Protein AF-A0A845WD23-F1 (afdb_monomer_lite)

Structure (mmCIF, N/CA/C/O backbone):
data_AF-A0A845WD23-F1
#
_entry.id   AF-A0A845WD23-F1
#
loop_
_atom_site.group_PDB
_atom_site.id
_atom_site.type_symbol
_atom_site.label_atom_id
_atom_site.label_alt_id
_atom_site.label_comp_id
_atom_site.label_asym_id
_atom_site.label_entity_id
_atom_site.label_seq_id
_atom_site.pdbx_PDB_ins_code
_atom_site.Cartn_x
_atom_site.Cartn_y
_atom_site.Cartn_z
_atom_site.occupancy
_atom_site.B_iso_or_equiv
_atom_site.auth_seq_id
_atom_site.auth_comp_id
_atom_site.auth_asym_id
_atom_site.auth_atom_id
_atom_site.pdbx_PDB_model_num
ATOM 1 N N . MET A 1 1 ? -7.627 3.235 26.162 1.00 56.38 1 MET A N 1
ATOM 2 C CA . MET A 1 1 ? -7.418 1.767 26.141 1.00 56.38 1 MET A CA 1
ATOM 3 C C . MET A 1 1 ? -6.688 1.437 24.836 1.00 56.38 1 MET A C 1
ATOM 5 O O . MET A 1 1 ? -6.679 2.291 23.960 1.00 56.38 1 MET A O 1
ATOM 9 N N . THR A 1 2 ? -5.978 0.312 24.700 1.00 57.47 2 THR A N 1
ATOM 10 C CA . THR A 1 2 ? -5.401 -0.090 23.397 1.00 57.47 2 THR A CA 1
ATOM 11 C C . THR A 1 2 ? -6.454 -0.874 22.626 1.00 57.47 2 THR A C 1
ATOM 13 O O . THR A 1 2 ? -7.053 -1.794 23.181 1.00 57.47 2 THR A O 1
ATOM 16 N N . ALA A 1 3 ? -6.721 -0.481 21.382 1.00 68.75 3 ALA A N 1
ATOM 17 C CA . ALA A 1 3 ? -7.631 -1.198 20.499 1.00 68.75 3 ALA A CA 1
ATOM 18 C C . ALA A 1 3 ? -6.806 -1.909 19.424 1.00 68.75 3 ALA A C 1
ATOM 20 O O . ALA A 1 3 ? -5.911 -1.304 18.827 1.00 68.75 3 ALA A O 1
ATOM 21 N N . THR A 1 4 ? -7.110 -3.179 19.163 1.00 73.62 4 THR A N 1
ATOM 22 C CA . THR A 1 4 ? -6.526 -3.885 18.024 1.00 73.62 4 THR A CA 1
ATOM 23 C C . THR A 1 4 ? -7.271 -3.496 16.754 1.00 73.62 4 THR A C 1
ATOM 25 O O . THR A 1 4 ? -8.502 -3.382 16.726 1.00 73.62 4 THR A O 1
ATOM 28 N N . LYS A 1 5 ? -6.521 -3.249 15.682 1.00 72.19 5 LYS A N 1
ATOM 29 C CA . LYS A 1 5 ? -7.072 -2.965 14.358 1.00 72.19 5 LYS A CA 1
ATOM 30 C C . LYS A 1 5 ? -6.532 -3.982 13.370 1.00 72.19 5 LYS A C 1
ATOM 32 O O . LYS A 1 5 ? -5.322 -4.150 13.255 1.00 72.19 5 LYS A O 1
ATOM 37 N N . LEU A 1 6 ? -7.442 -4.620 12.645 1.00 76.69 6 LEU A N 1
ATOM 38 C CA . LEU A 1 6 ? -7.110 -5.491 11.529 1.00 76.69 6 LEU A CA 1
ATOM 39 C C . LEU A 1 6 ? -7.080 -4.659 10.243 1.00 76.69 6 LEU A C 1
ATOM 41 O O . LEU A 1 6 ? -8.048 -3.959 9.933 1.00 76.69 6 LEU A O 1
ATOM 45 N N . ILE A 1 7 ? -5.963 -4.708 9.526 1.00 78.88 7 ILE A N 1
ATOM 46 C CA . ILE A 1 7 ? -5.727 -3.979 8.279 1.00 78.88 7 ILE A CA 1
ATOM 47 C C . ILE A 1 7 ? -5.471 -5.004 7.177 1.00 78.88 7 ILE A C 1
ATOM 49 O O . ILE A 1 7 ? -4.576 -5.832 7.311 1.00 78.88 7 ILE A O 1
ATOM 53 N N . GLU A 1 8 ? -6.237 -4.932 6.093 1.00 77.12 8 GLU A N 1
ATOM 54 C CA . GLU A 1 8 ? -5.986 -5.702 4.874 1.00 77.12 8 GLU A CA 1
ATOM 55 C C . GLU A 1 8 ? -5.122 -4.883 3.917 1.00 77.12 8 GLU A C 1
ATOM 57 O O . GLU A 1 8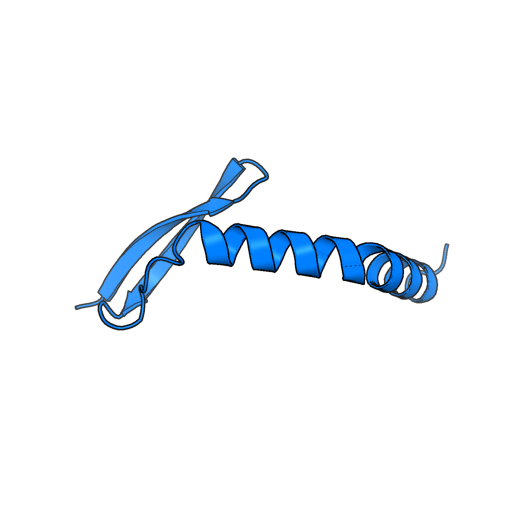 ? -5.424 -3.722 3.631 1.00 77.12 8 GLU A O 1
ATOM 62 N N . LEU A 1 9 ? -4.018 -5.478 3.473 1.00 77.75 9 LEU A N 1
ATOM 63 C CA . LEU A 1 9 ? -3.130 -4.923 2.461 1.00 77.75 9 LEU A CA 1
ATOM 64 C C . LEU A 1 9 ? -3.595 -5.321 1.057 1.00 77.75 9 LEU A C 1
ATOM 66 O O . LEU A 1 9 ? -4.321 -6.294 0.875 1.00 77.75 9 LEU A O 1
ATOM 70 N N . ASP A 1 10 ? -3.108 -4.599 0.047 1.00 72.62 10 ASP A N 1
ATOM 71 C CA . ASP A 1 10 ? -3.484 -4.806 -1.360 1.00 72.62 10 ASP A CA 1
ATOM 72 C C . ASP A 1 10 ? -3.138 -6.209 -1.906 1.00 72.62 10 ASP A C 1
ATOM 74 O O . ASP A 1 10 ? -3.683 -6.628 -2.927 1.00 72.62 10 ASP A O 1
ATOM 78 N N . ASP A 1 11 ? -2.235 -6.946 -1.253 1.00 76.75 11 ASP A N 1
ATOM 79 C CA . ASP A 1 11 ? -1.867 -8.326 -1.596 1.00 76.75 11 ASP A CA 1
ATOM 80 C C . ASP A 1 11 ? -2.699 -9.390 -0.849 1.00 76.75 11 ASP A C 1
ATOM 82 O O . ASP A 1 11 ? -2.425 -10.587 -0.964 1.00 76.75 11 ASP A O 1
ATOM 86 N N . GLY A 1 12 ? -3.719 -8.962 -0.099 1.00 75.56 12 GLY A N 1
ATOM 87 C CA . GLY A 1 12 ? -4.575 -9.818 0.723 1.00 75.56 12 GLY A CA 1
ATOM 88 C C . GLY A 1 12 ? -3.969 -10.185 2.080 1.00 75.56 12 GLY A C 1
ATOM 89 O O . GLY A 1 12 ? -4.558 -10.973 2.823 1.00 75.56 12 GLY A O 1
ATOM 90 N N . THR A 1 13 ? -2.802 -9.637 2.433 1.00 83.25 13 THR A N 1
ATOM 91 C CA . THR A 1 13 ? -2.208 -9.834 3.759 1.00 83.25 13 THR A CA 1
ATOM 92 C C . THR A 1 13 ? -3.011 -9.085 4.817 1.00 83.25 13 THR A C 1
ATOM 94 O O . THR A 1 13 ? -3.251 -7.886 4.697 1.00 83.25 13 THR A O 1
ATOM 97 N N . LEU A 1 14 ? -3.372 -9.775 5.898 1.00 79.00 14 LEU A N 1
ATOM 98 C CA . LEU A 1 14 ? -4.027 -9.182 7.061 1.00 79.00 14 LEU A CA 1
ATOM 99 C C . LEU A 1 14 ? -2.999 -8.923 8.168 1.00 79.00 14 LEU A C 1
ATOM 101 O O . LEU A 1 14 ? -2.306 -9.845 8.598 1.00 79.00 14 LEU A O 1
ATOM 105 N N . ILE A 1 15 ? -2.915 -7.681 8.642 1.00 80.12 15 ILE A N 1
ATOM 106 C CA . ILE A 1 15 ? -2.042 -7.275 9.748 1.00 80.12 15 ILE A CA 1
ATOM 107 C C . ILE A 1 15 ? -2.898 -6.796 10.916 1.00 80.12 15 ILE A C 1
ATOM 109 O O . ILE A 1 15 ? -3.708 -5.881 10.771 1.00 80.12 15 ILE A O 1
ATOM 113 N N . GLU A 1 16 ? -2.689 -7.396 12.085 1.00 81.44 16 GLU A N 1
ATOM 114 C CA . GLU A 1 16 ? -3.254 -6.924 13.345 1.00 81.44 16 GLU A CA 1
ATOM 115 C C . GLU A 1 16 ? -2.247 -6.007 14.045 1.00 81.44 16 GLU A C 1
ATOM 117 O O . GLU A 1 16 ? -1.089 -6.375 14.253 1.00 81.44 16 GLU A O 1
ATOM 122 N N . VAL A 1 17 ? -2.678 -4.791 14.372 1.00 80.69 17 VAL A N 1
ATOM 123 C CA . VAL A 1 17 ? -1.855 -3.792 15.058 1.00 80.69 17 VAL A CA 1
ATOM 124 C C . VAL A 1 17 ? -2.552 -3.30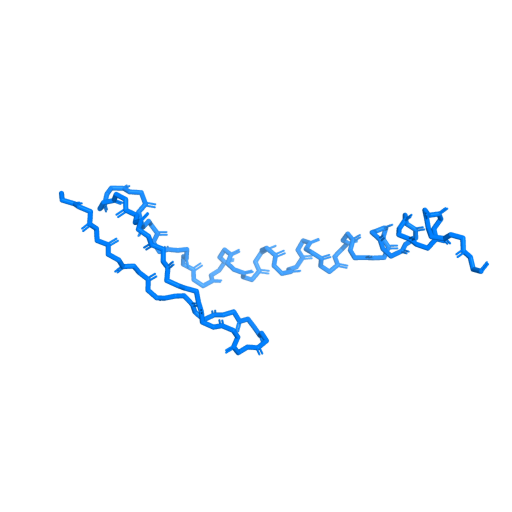4 16.319 1.00 80.69 17 VAL A C 1
ATOM 126 O O . VAL A 1 17 ? -3.725 -2.931 16.288 1.00 80.69 17 VAL A O 1
ATOM 129 N N . ASP A 1 18 ? -1.810 -3.269 17.423 1.00 77.00 18 ASP A N 1
ATOM 130 C CA . ASP A 1 18 ? -2.216 -2.570 18.638 1.00 77.00 18 ASP A CA 1
ATOM 131 C C . ASP A 1 18 ? -1.998 -1.072 18.440 1.00 77.00 18 ASP A C 1
ATOM 133 O O . ASP A 1 18 ? -0.859 -0.607 18.329 1.00 77.00 18 ASP A O 1
ATOM 137 N N . VAL A 1 19 ? -3.088 -0.307 18.381 1.00 73.25 19 VAL A N 1
ATOM 138 C CA . VAL A 1 19 ? -3.022 1.143 18.179 1.00 73.25 19 VAL A CA 1
ATOM 139 C C . VAL A 1 19 ? -3.711 1.853 19.345 1.00 73.25 19 VAL A C 1
ATOM 141 O O . VAL A 1 19 ? -4.806 1.455 19.758 1.00 73.25 19 VAL A O 1
ATOM 144 N N . PRO A 1 20 ? -3.109 2.921 19.895 1.00 71.44 20 PRO A N 1
ATOM 145 C CA . PRO A 1 20 ? -3.814 3.828 20.791 1.00 71.44 20 PRO A CA 1
ATOM 146 C C . PRO A 1 20 ? -5.074 4.388 20.108 1.00 71.44 20 PRO A C 1
ATOM 148 O O . PRO A 1 20 ? -5.034 4.750 18.928 1.00 71.44 20 PRO A O 1
ATOM 151 N N . GLU A 1 21 ? -6.196 4.451 20.833 1.00 66.12 21 GLU A N 1
ATOM 152 C CA . GLU A 1 21 ? -7.510 4.891 20.316 1.00 66.12 21 GLU A CA 1
ATOM 153 C C . GLU A 1 21 ? -7.467 6.265 19.616 1.00 66.12 21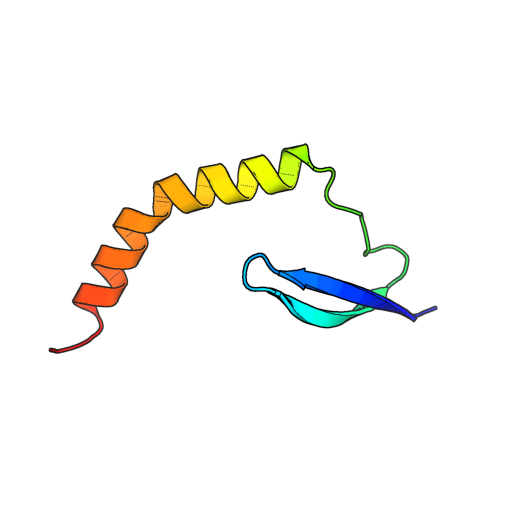 GLU A C 1
ATOM 155 O O . GLU A 1 21 ? -8.227 6.524 18.685 1.00 66.12 21 GLU A O 1
ATOM 160 N N . ASP A 1 22 ? -6.545 7.126 20.031 1.00 65.81 22 ASP A N 1
ATOM 161 C CA . ASP A 1 22 ? -6.299 8.483 19.545 1.00 65.81 22 ASP A CA 1
ATOM 162 C C . ASP A 1 22 ? -5.380 8.562 18.310 1.00 65.81 22 ASP A C 1
ATOM 164 O O . ASP A 1 22 ? -5.338 9.597 17.644 1.00 65.81 22 ASP A O 1
ATOM 168 N N . GLN A 1 23 ? -4.680 7.478 17.957 1.00 61.84 23 GLN A N 1
ATOM 169 C CA . GLN A 1 23 ? -3.775 7.420 16.796 1.00 61.84 23 GLN A CA 1
ATOM 170 C C . GLN A 1 23 ? -4.345 6.638 15.609 1.00 61.84 23 GLN A C 1
ATOM 172 O O . GLN A 1 23 ? -3.825 6.718 14.495 1.00 61.84 23 GLN A O 1
ATOM 177 N N . ALA A 1 24 ? -5.442 5.909 15.809 1.00 58.78 24 ALA A N 1
ATOM 178 C CA . ALA A 1 24 ? -6.077 5.088 14.787 1.00 58.78 24 ALA A CA 1
ATOM 179 C C . ALA A 1 24 ? -6.938 5.908 13.802 1.00 58.78 24 ALA A C 1
ATOM 181 O O . ALA A 1 24 ? -8.071 5.520 13.492 1.00 58.78 24 ALA A O 1
ATOM 182 N N . GLN A 1 25 ? -6.424 7.031 13.289 1.00 61.34 25 GLN A N 1
ATOM 183 C CA . GLN A 1 25 ? -7.154 7.884 12.355 1.00 61.34 25 GLN A CA 1
ATOM 184 C C . GLN A 1 25 ? -7.312 7.157 11.014 1.00 61.34 25 GLN A C 1
ATOM 186 O O . GLN A 1 25 ? -6.337 6.833 10.337 1.00 61.34 25 GLN A O 1
ATOM 191 N N . GLN A 1 26 ? -8.557 6.844 10.648 1.00 60.06 26 GLN A N 1
ATOM 192 C CA . GLN A 1 26 ? -8.848 6.184 9.382 1.00 60.06 26 GLN A CA 1
ATOM 193 C C . GLN A 1 26 ? -8.420 7.111 8.245 1.00 60.06 26 GLN A C 1
ATOM 195 O O . GLN A 1 26 ? -8.938 8.219 8.091 1.00 60.06 26 GLN A O 1
ATOM 200 N N . ILE A 1 27 ? -7.445 6.658 7.464 1.00 63.25 27 ILE A N 1
ATOM 201 C CA . ILE A 1 27 ? -6.992 7.363 6.278 1.00 63.25 27 ILE A CA 1
ATOM 202 C C . ILE A 1 27 ? -8.171 7.340 5.301 1.00 63.25 27 ILE A C 1
ATOM 204 O O . ILE A 1 27 ? -8.498 6.297 4.745 1.00 63.25 27 ILE A O 1
ATOM 208 N N . SER A 1 28 ? -8.877 8.466 5.150 1.00 58.62 28 SER A N 1
ATOM 209 C CA . SER A 1 28 ? -9.990 8.574 4.195 1.00 58.62 28 SER A CA 1
ATOM 210 C C . SER A 1 28 ? -9.522 8.111 2.810 1.00 58.62 28 SER A C 1
ATOM 212 O O . SER A 1 28 ? -8.393 8.444 2.444 1.00 58.62 28 SER A O 1
ATOM 214 N N . ASN A 1 29 ? -10.364 7.417 2.032 1.00 60.66 29 ASN A N 1
ATOM 215 C CA . ASN A 1 29 ? -9.990 6.808 0.739 1.00 60.66 29 ASN A CA 1
ATOM 216 C C . ASN A 1 29 ? -9.094 7.691 -0.152 1.00 60.66 29 ASN A C 1
ATOM 218 O O . ASN A 1 29 ? -8.120 7.211 -0.718 1.00 60.66 29 ASN A O 1
ATOM 222 N N . ARG A 1 30 ? -9.340 9.008 -0.195 1.00 65.44 30 ARG A N 1
ATOM 223 C CA . ARG A 1 30 ? -8.555 9.958 -1.005 1.00 65.44 30 ARG A CA 1
ATOM 224 C C . ARG A 1 30 ? -7.070 10.043 -0.636 1.00 65.44 30 ARG A C 1
ATOM 226 O O . ARG A 1 30 ? -6.250 10.405 -1.477 1.00 65.44 30 ARG A O 1
ATOM 233 N N . PHE A 1 31 ? -6.712 9.782 0.618 1.00 67.06 31 PHE A N 1
ATOM 234 C CA . PHE A 1 31 ? -5.312 9.759 1.040 1.00 67.06 31 PHE A CA 1
ATOM 235 C C . PHE A 1 31 ? -4.619 8.459 0.625 1.00 67.06 31 PHE A C 1
ATOM 237 O O . PHE A 1 31 ? -3.455 8.523 0.235 1.00 67.06 31 PHE A O 1
ATOM 244 N N . ALA A 1 32 ? -5.319 7.320 0.643 1.00 70.25 32 ALA A N 1
ATOM 245 C CA . ALA A 1 32 ? -4.787 6.060 0.125 1.00 70.25 32 ALA A CA 1
ATOM 246 C C . ALA A 1 32 ? -4.476 6.181 -1.379 1.00 70.25 32 ALA A C 1
ATOM 248 O O . ALA A 1 32 ? -3.357 5.892 -1.804 1.00 70.25 32 ALA A O 1
ATOM 249 N N . ASP A 1 33 ? -5.390 6.773 -2.157 1.00 74.00 33 ASP A N 1
ATOM 250 C CA . ASP A 1 33 ? -5.178 7.056 -3.587 1.00 74.00 33 ASP A CA 1
ATOM 251 C C . ASP A 1 33 ? -3.937 7.931 -3.834 1.00 74.00 33 ASP A C 1
ATOM 253 O O . ASP A 1 33 ? -3.172 7.730 -4.785 1.00 74.00 33 ASP A O 1
ATOM 257 N N . LYS A 1 34 ? -3.706 8.915 -2.955 1.00 79.62 34 LYS A N 1
ATOM 258 C CA . LYS A 1 34 ? -2.547 9.812 -3.030 1.00 79.62 34 LYS A CA 1
ATOM 259 C C . LYS A 1 34 ? -1.238 9.084 -2.719 1.00 79.62 34 LYS A C 1
ATOM 261 O O . LYS A 1 34 ? -0.228 9.369 -3.372 1.00 79.62 34 LYS A O 1
ATOM 266 N N . VAL A 1 35 ? -1.242 8.176 -1.742 1.00 79.50 35 VAL A N 1
ATOM 267 C CA . VAL A 1 35 ? -0.083 7.330 -1.421 1.00 79.50 35 VAL A CA 1
ATOM 268 C C . VAL A 1 35 ? 0.251 6.449 -2.619 1.00 79.50 35 VAL A C 1
ATOM 270 O O . VAL A 1 35 ? 1.382 6.524 -3.094 1.00 79.50 35 VAL A O 1
ATOM 273 N N . ASN A 1 36 ? -0.734 5.750 -3.190 1.00 80.19 36 ASN A N 1
ATOM 274 C CA . ASN A 1 36 ? -0.540 4.897 -4.367 1.00 80.19 36 ASN A CA 1
ATOM 275 C C . ASN A 1 36 ? -0.006 5.686 -5.567 1.00 80.19 36 ASN A C 1
ATOM 277 O O . ASN A 1 36 ? 1.031 5.338 -6.127 1.00 80.19 36 ASN A O 1
ATOM 281 N N . THR A 1 37 ? -0.607 6.840 -5.872 1.00 85.31 37 THR A N 1
ATOM 282 C CA . THR A 1 37 ? -0.133 7.727 -6.951 1.00 85.31 37 THR A CA 1
ATOM 283 C C . THR A 1 37 ? 1.311 8.190 -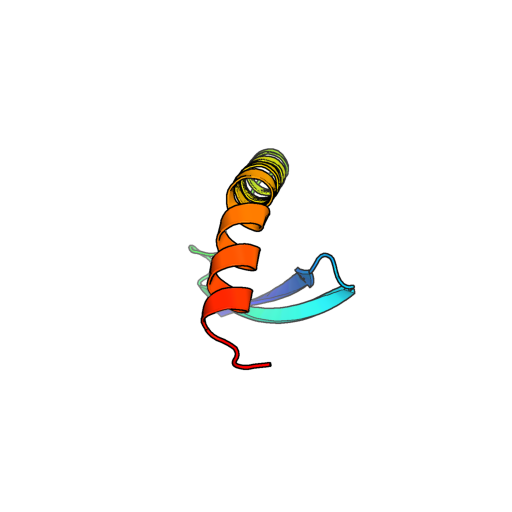6.733 1.00 85.31 37 THR A C 1
ATOM 285 O O . THR A 1 37 ? 2.081 8.356 -7.681 1.00 85.31 37 THR A O 1
ATOM 288 N N . THR A 1 38 ? 1.693 8.462 -5.483 1.00 86.56 38 THR A N 1
ATOM 289 C CA . THR A 1 38 ? 3.069 8.854 -5.150 1.00 86.56 38 THR A CA 1
ATOM 290 C C . THR A 1 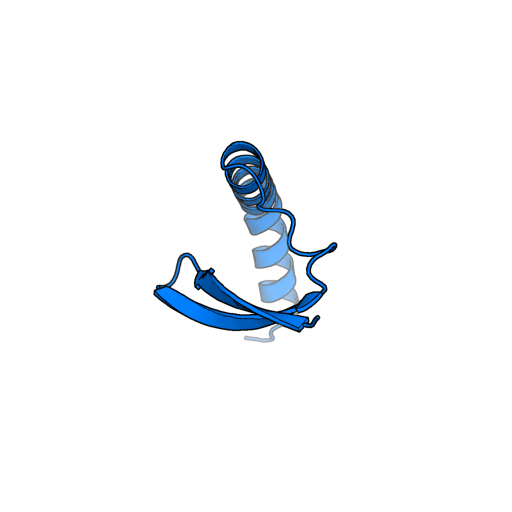38 ? 4.012 7.668 -5.300 1.00 86.56 38 THR A C 1
ATOM 292 O O . THR A 1 38 ? 5.097 7.828 -5.858 1.00 86.56 38 THR A O 1
ATOM 295 N N . PHE A 1 39 ? 3.584 6.485 -4.860 1.00 86.31 39 PHE A N 1
ATOM 296 C CA . PHE A 1 39 ? 4.349 5.254 -4.968 1.00 86.31 39 PHE A CA 1
ATOM 297 C C . PHE A 1 39 ? 4.625 4.894 -6.431 1.00 86.31 39 PHE A C 1
ATOM 299 O O . PHE A 1 39 ? 5.777 4.653 -6.782 1.00 86.31 39 PHE A O 1
ATOM 306 N N . ASP A 1 40 ? 3.629 4.985 -7.313 1.00 89.12 40 ASP A N 1
ATOM 307 C CA . ASP A 1 40 ? 3.789 4.751 -8.754 1.00 89.12 40 ASP A CA 1
ATOM 308 C C . ASP A 1 40 ? 4.817 5.687 -9.398 1.00 89.12 40 ASP A C 1
ATOM 310 O O . ASP A 1 40 ? 5.608 5.267 -10.245 1.00 89.12 40 ASP A O 1
ATOM 314 N N . LYS A 1 41 ? 4.867 6.951 -8.957 1.00 90.56 41 LYS A N 1
ATOM 315 C CA . LYS A 1 41 ? 5.858 7.924 -9.446 1.00 90.56 41 LYS A CA 1
ATOM 316 C C . LYS A 1 41 ? 7.284 7.564 -9.034 1.00 90.56 41 LYS A C 1
ATOM 318 O O . LYS A 1 41 ? 8.209 7.786 -9.815 1.00 90.56 41 LYS A O 1
ATOM 323 N N . ILE A 1 42 ? 7.478 7.034 -7.825 1.00 89.94 42 ILE A N 1
ATOM 324 C CA . ILE A 1 42 ? 8.814 6.714 -7.290 1.00 89.94 42 ILE A CA 1
ATOM 325 C C . ILE A 1 42 ? 9.251 5.272 -7.574 1.00 89.94 42 ILE A C 1
ATOM 327 O O . ILE A 1 42 ? 10.450 4.997 -7.576 1.00 89.94 42 ILE A O 1
ATOM 331 N N . LYS A 1 43 ? 8.316 4.363 -7.879 1.00 88.31 43 LYS A N 1
ATOM 332 C CA . LYS A 1 43 ? 8.562 2.955 -8.228 1.00 88.31 43 LYS A CA 1
ATOM 333 C C . LYS A 1 43 ? 9.690 2.759 -9.252 1.00 88.31 43 LYS A C 1
ATOM 335 O O . LYS A 1 43 ? 10.590 1.978 -8.955 1.00 88.31 43 LYS A O 1
ATOM 340 N N . PRO A 1 44 ? 9.755 3.483 -10.391 1.00 87.31 44 PRO A N 1
ATOM 341 C CA . PRO A 1 44 ? 10.856 3.313 -11.344 1.00 87.31 44 PRO A CA 1
ATOM 342 C C . PRO A 1 44 ? 12.226 3.710 -10.775 1.00 87.31 44 PRO A C 1
ATOM 344 O O . PRO A 1 44 ? 13.244 3.166 -11.199 1.00 87.31 44 PRO A O 1
ATOM 347 N N . ILE A 1 45 ? 12.277 4.644 -9.822 1.00 88.56 45 ILE A N 1
ATOM 348 C CA . ILE A 1 45 ? 13.518 5.037 -9.142 1.00 88.56 45 ILE A CA 1
ATOM 349 C C . ILE A 1 45 ? 13.926 3.938 -8.159 1.00 88.56 45 ILE A C 1
ATOM 351 O O . ILE A 1 45 ? 15.072 3.493 -8.182 1.00 88.56 45 ILE A O 1
ATOM 355 N N . LEU A 1 46 ? 12.979 3.447 -7.355 1.00 83.62 46 LEU A N 1
ATOM 356 C CA . LEU A 1 46 ? 13.207 2.353 -6.409 1.00 83.62 46 LEU A CA 1
ATOM 357 C C . LEU A 1 46 ? 13.689 1.081 -7.119 1.00 83.62 46 LEU A C 1
ATOM 359 O O . LEU A 1 46 ? 14.677 0.492 -6.693 1.00 83.62 46 LEU A O 1
ATOM 363 N N . SER A 1 47 ? 13.074 0.702 -8.244 1.00 83.12 47 SER A N 1
ATOM 364 C CA . SER A 1 47 ? 13.505 -0.458 -9.036 1.00 83.12 47 SER A CA 1
ATOM 365 C C . SER A 1 47 ? 14.936 -0.317 -9.559 1.00 83.12 47 SER A C 1
ATOM 367 O O . SER A 1 47 ? 15.685 -1.289 -9.543 1.00 83.12 47 SER A O 1
ATOM 369 N N . LYS A 1 48 ? 15.344 0.888 -9.981 1.00 85.12 48 LYS A N 1
ATOM 370 C CA . LYS A 1 48 ? 16.727 1.150 -10.411 1.00 85.12 48 LYS A CA 1
ATOM 371 C C . LYS A 1 48 ? 17.715 1.030 -9.256 1.00 85.12 48 LYS A C 1
ATOM 373 O O . LYS A 1 48 ? 18.776 0.452 -9.440 1.00 85.12 48 LYS A O 1
ATOM 378 N N . VAL A 1 49 ? 17.369 1.557 -8.081 1.00 83.38 49 VAL A N 1
ATOM 379 C CA . VAL A 1 49 ? 18.222 1.485 -6.885 1.00 83.38 49 VAL A CA 1
ATOM 380 C C . VAL A 1 49 ? 18.376 0.039 -6.413 1.00 83.38 49 VAL A C 1
ATOM 382 O O . VAL A 1 49 ? 19.494 -0.398 -6.168 1.00 83.38 49 VAL A O 1
ATOM 385 N N . VAL A 1 50 ? 17.285 -0.727 -6.353 1.00 79.50 50 VAL A N 1
ATOM 386 C CA . VAL A 1 50 ? 17.325 -2.148 -5.971 1.00 79.50 50 VAL A CA 1
ATOM 387 C C . 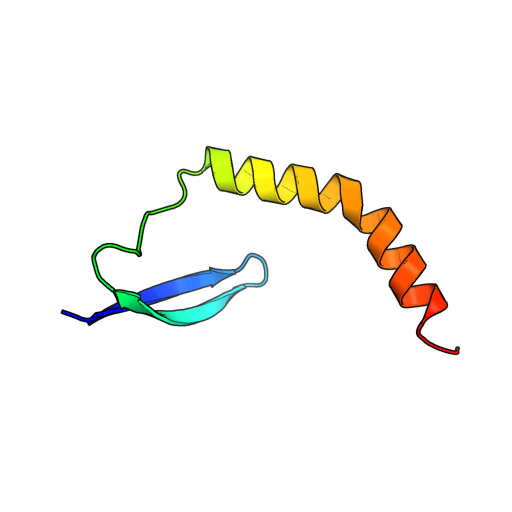VAL A 1 50 ? 18.151 -2.968 -6.968 1.00 79.50 50 VAL A C 1
ATOM 389 O O . VAL A 1 50 ? 18.992 -3.755 -6.547 1.00 79.50 50 VAL A O 1
ATOM 392 N N . ALA A 1 51 ? 17.986 -2.738 -8.275 1.00 75.69 51 ALA A N 1
ATOM 393 C CA . ALA A 1 51 ? 18.787 -3.403 -9.307 1.00 75.69 51 ALA A CA 1
ATOM 394 C C . ALA A 1 51 ? 20.281 -3.029 -9.260 1.00 75.69 51 ALA A C 1
ATOM 396 O O . ALA A 1 51 ? 21.119 -3.812 -9.687 1.00 75.69 51 ALA A O 1
ATOM 397 N N . LEU A 1 52 ? 20.620 -1.843 -8.746 1.00 76.00 52 LEU A N 1
ATOM 398 C CA . LEU A 1 52 ? 22.006 -1.408 -8.562 1.00 76.00 52 LEU A CA 1
ATOM 399 C C . LEU A 1 52 ? 22.658 -2.033 -7.316 1.00 76.00 52 LEU A C 1
ATOM 401 O O . LEU A 1 52 ? 23.877 -2.166 -7.261 1.00 76.00 52 LEU A O 1
ATOM 405 N N . LEU A 1 53 ? 21.855 -2.365 -6.300 1.00 71.12 53 LEU A N 1
ATOM 406 C CA . LEU A 1 53 ? 22.314 -2.851 -4.994 1.00 71.12 53 LEU A CA 1
ATOM 407 C C . LEU A 1 53 ? 22.359 -4.380 -4.886 1.00 71.12 53 LEU A C 1
ATOM 409 O O . LEU A 1 53 ? 22.994 -4.898 -3.969 1.00 71.12 53 LEU A O 1
ATOM 413 N N . LEU A 1 54 ? 21.704 -5.098 -5.798 1.00 67.56 54 LEU A N 1
ATOM 414 C CA . LEU A 1 54 ? 21.772 -6.553 -5.881 1.00 67.56 54 LEU A CA 1
ATOM 415 C C . LEU A 1 54 ? 22.763 -6.945 -6.989 1.00 67.56 54 LEU A C 1
ATOM 417 O O . LEU A 1 54 ? 22.473 -6.689 -8.158 1.00 67.56 54 LEU A O 1
ATOM 421 N N . PRO A 1 55 ? 23.927 -7.542 -6.665 1.00 60.41 55 PRO A N 1
ATOM 422 C CA . PRO A 1 55 ? 24.781 -8.124 -7.690 1.00 60.41 55 PRO A CA 1
ATOM 423 C C . PRO A 1 55 ? 24.028 -9.293 -8.337 1.00 60.41 55 PRO A C 1
ATOM 425 O O . PRO A 1 55 ? 23.484 -10.144 -7.630 1.00 60.41 55 PRO A O 1
ATOM 428 N N . GLY A 1 56 ? 23.948 -9.275 -9.669 1.00 60.88 56 GLY A N 1
ATOM 429 C CA . GLY A 1 56 ? 23.450 -10.399 -10.465 1.00 60.88 56 GLY A CA 1
ATOM 430 C C . GLY A 1 56 ? 24.385 -11.598 -10.428 1.00 60.88 56 GLY A C 1
ATOM 431 O O . GLY A 1 56 ? 25.603 -11.390 -10.219 1.00 60.88 56 GLY A O 1
#

Sequence (56 aa):
MTATKLIELDDGTLIEVDVPEDQAQQISNRFADKVNTTFDKIKPILSKVVALLLPG

Foldseek 3Di:
DWDWDWDQDPVRDIDIDTDDPVGPDPPPPVVVVVVVVVCVVCVVVVVVVVVVVDDD

Radius of gyration: 16.03 Å; chains: 1; bounding box: 35×20×38 Å

Secondary structure (DSSP, 8-state):
-EEEEEEE-TTS-EEEEEEETTT-----HHHHHHHHHHHHHHHHHHHHHHHHHS--

pLDDT: mean 74.66, std 9.61, range [56.38, 90.56]